Protein AF-A0A0F9NV08-F1 (afdb_monomer)

Structure (mmCIF, N/CA/C/O backbone):
data_AF-A0A0F9NV08-F1
#
_entry.id   AF-A0A0F9NV08-F1
#
loop_
_atom_site.group_PDB
_atom_site.id
_atom_site.type_symbol
_atom_site.label_atom_id
_atom_site.label_alt_id
_atom_site.label_comp_id
_atom_site.label_asym_id
_atom_site.label_entity_id
_atom_site.label_seq_id
_atom_site.pdbx_PDB_ins_code
_atom_site.Cartn_x
_atom_site.Cartn_y
_atom_site.Cartn_z
_atom_site.occupancy
_atom_site.B_iso_or_equiv
_atom_site.auth_seq_id
_atom_site.auth_comp_id
_atom_site.auth_asym_id
_atom_site.auth_atom_id
_atom_site.pdbx_PDB_model_num
ATOM 1 N N . MET A 1 1 ? -24.312 8.972 8.224 1.00 50.12 1 MET A N 1
ATOM 2 C CA . MET A 1 1 ? -22.847 8.775 8.243 1.00 50.12 1 MET A CA 1
ATOM 3 C C . MET A 1 1 ? -22.494 7.668 7.266 1.00 50.12 1 MET A C 1
ATOM 5 O O . MET A 1 1 ? -22.874 6.534 7.517 1.00 50.12 1 MET A O 1
ATOM 9 N N . GLY A 1 2 ? -21.841 7.982 6.148 1.00 56.16 2 GLY A N 1
ATOM 10 C CA . GLY A 1 2 ? -21.227 6.955 5.303 1.00 56.16 2 GLY A CA 1
ATOM 11 C C . GLY A 1 2 ? -19.853 6.618 5.871 1.00 56.16 2 GLY A C 1
ATOM 12 O O . GLY A 1 2 ? -19.053 7.526 6.074 1.00 56.16 2 GLY A O 1
ATOM 13 N N . TYR A 1 3 ? -19.592 5.350 6.180 1.00 65.56 3 TYR A N 1
ATOM 14 C CA . TYR A 1 3 ? -18.263 4.905 6.593 1.00 65.56 3 TYR A CA 1
ATOM 15 C C . TYR A 1 3 ? -17.496 4.465 5.348 1.00 65.56 3 TYR A C 1
ATOM 17 O O . TYR A 1 3 ? -17.992 3.645 4.577 1.00 65.56 3 TYR A O 1
ATOM 25 N N . ILE A 1 4 ? -16.294 5.002 5.150 1.00 72.69 4 ILE A N 1
ATOM 26 C CA . 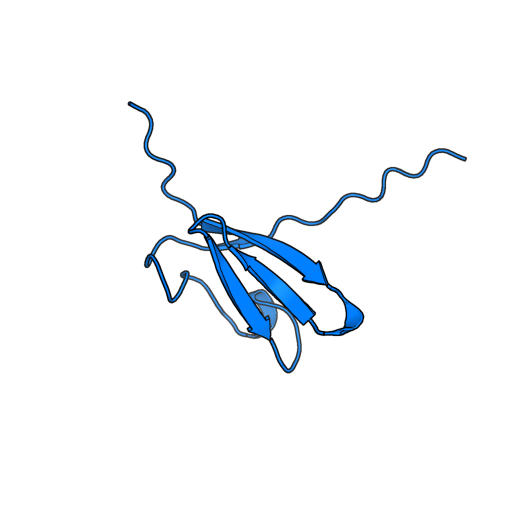ILE A 1 4 ? -15.381 4.527 4.110 1.00 72.69 4 ILE A CA 1
ATOM 27 C C . ILE A 1 4 ? -14.848 3.158 4.551 1.00 72.69 4 ILE A C 1
ATOM 29 O O . ILE A 1 4 ? -14.073 3.048 5.505 1.00 72.69 4 ILE A O 1
ATOM 33 N N . THR A 1 5 ? -15.287 2.105 3.864 1.00 89.12 5 THR A N 1
ATOM 34 C CA . THR A 1 5 ? -14.960 0.706 4.189 1.00 89.12 5 THR A CA 1
ATOM 35 C C . THR A 1 5 ? -13.665 0.211 3.550 1.00 89.12 5 THR A C 1
ATOM 37 O O . THR A 1 5 ? -13.217 -0.877 3.889 1.00 89.12 5 THR A O 1
ATOM 40 N N . ILE A 1 6 ? -13.048 0.997 2.667 1.00 94.25 6 ILE A N 1
ATOM 41 C CA . ILE A 1 6 ? -11.845 0.652 1.896 1.00 94.25 6 ILE A CA 1
ATOM 42 C C . ILE A 1 6 ? -10.696 1.566 2.338 1.00 94.25 6 ILE A C 1
ATOM 44 O O . ILE A 1 6 ? -10.922 2.717 2.691 1.00 94.25 6 ILE A O 1
ATOM 48 N N . CYS A 1 7 ? -9.463 1.068 2.351 1.00 95.06 7 CYS A N 1
ATOM 49 C CA . CYS A 1 7 ? -8.270 1.878 2.568 1.00 95.06 7 CYS A CA 1
ATOM 50 C C . CYS A 1 7 ? -7.615 2.161 1.217 1.00 95.06 7 CYS A C 1
ATOM 52 O O . CYS A 1 7 ? -7.020 1.263 0.618 1.00 95.06 7 CYS A O 1
ATOM 54 N N . ALA A 1 8 ? -7.748 3.395 0.735 1.00 94.38 8 ALA A N 1
ATOM 55 C CA . ALA A 1 8 ? -7.080 3.816 -0.486 1.00 94.38 8 ALA A CA 1
ATOM 56 C C . ALA A 1 8 ? -5.570 3.946 -0.244 1.00 94.38 8 ALA A C 1
ATOM 58 O O . ALA A 1 8 ? -5.144 4.453 0.795 1.00 94.38 8 ALA A O 1
ATOM 59 N N . TRP A 1 9 ? -4.775 3.430 -1.172 1.00 94.56 9 TRP A N 1
ATOM 60 C CA . TRP A 1 9 ? -3.319 3.476 -1.158 1.00 94.56 9 TRP A CA 1
ATOM 61 C C . TRP A 1 9 ? -2.856 4.214 -2.405 1.00 94.56 9 TRP A C 1
ATOM 63 O O . TRP A 1 9 ? -3.205 3.823 -3.515 1.00 94.56 9 TRP A O 1
ATOM 73 N N . SER A 1 10 ? -2.068 5.265 -2.227 1.00 93.44 10 SER A N 1
ATOM 74 C CA . SER A 1 10 ? -1.460 6.020 -3.322 1.00 93.44 10 SER A CA 1
ATOM 75 C C . SER A 1 10 ? 0.053 5.917 -3.228 1.00 93.44 10 SER A C 1
ATOM 77 O O . SER A 1 10 ? 0.610 6.148 -2.152 1.00 93.44 10 SER A O 1
ATOM 79 N N . ASN A 1 11 ? 0.713 5.601 -4.338 1.00 90.88 11 ASN A N 1
ATOM 80 C CA . ASN A 1 11 ? 2.167 5.655 -4.409 1.00 90.88 11 ASN A CA 1
ATOM 81 C C . ASN A 1 11 ? 2.596 7.131 -4.349 1.00 90.88 11 ASN A C 1
ATOM 83 O O . ASN A 1 11 ? 2.346 7.896 -5.277 1.00 90.88 11 ASN A O 1
ATOM 87 N N . GLU A 1 12 ? 3.128 7.550 -3.201 1.00 87.50 12 GLU A N 1
ATOM 88 C CA . GLU A 1 12 ? 3.565 8.930 -2.963 1.00 87.50 12 GLU A CA 1
ATOM 89 C C . GLU A 1 12 ? 4.966 9.155 -3.532 1.00 87.50 12 GLU A C 1
ATOM 91 O O . GLU A 1 12 ? 5.300 10.254 -3.974 1.00 87.50 12 GLU A O 1
ATOM 96 N N . ASN A 1 13 ? 5.791 8.107 -3.526 1.00 85.25 13 ASN A N 1
ATOM 97 C CA . ASN A 1 13 ? 7.156 8.176 -3.998 1.00 85.25 13 ASN A CA 1
ATOM 98 C C . ASN A 1 13 ? 7.537 6.894 -4.743 1.00 85.25 13 ASN A C 1
ATOM 100 O O . ASN A 1 13 ? 7.802 5.864 -4.117 1.00 85.25 13 ASN A O 1
ATOM 104 N N . GLU A 1 14 ? 7.599 6.993 -6.072 1.00 83.44 14 GLU A N 1
ATOM 105 C CA . GLU A 1 14 ? 7.949 5.879 -6.955 1.00 83.44 14 GLU A CA 1
ATOM 106 C C . GLU A 1 14 ? 9.410 5.426 -6.752 1.00 83.44 14 GLU A C 1
ATOM 108 O O . GLU A 1 14 ? 9.671 4.225 -6.786 1.00 83.44 14 GLU A O 1
ATOM 113 N N . ASP A 1 15 ? 10.344 6.344 -6.451 1.00 87.00 15 ASP A N 1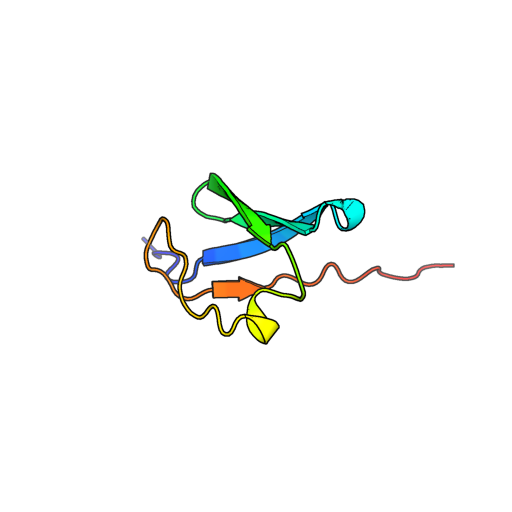
ATOM 114 C CA . ASP A 1 15 ? 11.776 6.034 -6.271 1.00 87.00 15 ASP A CA 1
ATOM 115 C C . ASP A 1 15 ? 12.035 5.148 -5.042 1.00 87.00 15 ASP A C 1
ATOM 117 O O . ASP A 1 15 ? 12.876 4.249 -5.073 1.00 87.00 15 ASP A O 1
ATOM 121 N N . TYR A 1 16 ? 11.307 5.395 -3.949 1.00 88.12 16 TYR A N 1
ATOM 122 C CA . TYR A 1 16 ? 11.413 4.620 -2.705 1.00 88.12 16 TYR A CA 1
ATOM 123 C C . TYR A 1 16 ? 10.299 3.582 -2.539 1.00 88.12 16 TYR A C 1
ATOM 125 O O . TYR A 1 16 ? 10.282 2.877 -1.525 1.00 88.12 16 TYR A O 1
ATOM 133 N N . ASN A 1 17 ? 9.390 3.501 -3.517 1.00 90.75 17 ASN A N 1
ATOM 134 C CA . ASN A 1 17 ? 8.189 2.672 -3.517 1.00 90.75 17 ASN A CA 1
ATOM 135 C C . ASN A 1 17 ? 7.389 2.804 -2.205 1.00 90.75 17 ASN A C 1
ATOM 137 O O . ASN A 1 17 ? 7.034 1.824 -1.537 1.00 90.75 17 ASN A O 1
ATOM 141 N N . THR A 1 18 ? 7.154 4.059 -1.816 1.00 94.31 18 THR A N 1
ATOM 142 C CA . THR A 1 18 ? 6.448 4.432 -0.587 1.00 94.31 18 THR A CA 1
ATOM 143 C C . THR A 1 18 ? 4.991 4.755 -0.894 1.00 94.31 18 THR A C 1
ATOM 145 O O . THR A 1 18 ? 4.680 5.596 -1.737 1.00 94.31 18 THR A O 1
ATOM 148 N N . TRP A 1 19 ? 4.092 4.106 -0.162 1.00 93.94 19 TRP A N 1
ATOM 149 C CA . TRP A 1 19 ? 2.649 4.199 -0.317 1.00 93.94 19 TRP A CA 1
ATOM 150 C C . TRP A 1 19 ? 2.027 4.907 0.883 1.00 93.94 19 TRP A C 1
ATOM 152 O O . TRP A 1 19 ? 2.156 4.457 2.023 1.00 93.94 19 TRP A O 1
ATOM 162 N N . GLN A 1 20 ? 1.304 5.989 0.623 1.00 95.62 20 GLN A N 1
ATOM 163 C CA . GLN A 1 20 ? 0.476 6.655 1.620 1.00 95.62 20 GLN A CA 1
ATOM 164 C C . GLN A 1 20 ? -0.881 5.954 1.702 1.00 95.62 20 GLN A C 1
ATOM 166 O O . GLN A 1 20 ? -1.558 5.745 0.694 1.00 95.62 20 GLN A O 1
ATOM 171 N N . THR A 1 21 ? -1.285 5.591 2.919 1.00 94.81 21 THR A N 1
ATOM 172 C CA . THR A 1 21 ? -2.582 4.960 3.191 1.00 94.81 21 THR A CA 1
ATOM 173 C C . THR A 1 21 ? -3.619 5.990 3.636 1.00 94.81 21 THR A C 1
ATOM 175 O O . THR A 1 21 ? -3.301 6.935 4.359 1.00 94.81 21 THR A O 1
ATOM 178 N N . ASP A 1 22 ? -4.886 5.759 3.295 1.00 94.56 22 ASP A N 1
ATOM 179 C CA . ASP A 1 22 ? -6.031 6.572 3.738 1.00 94.56 22 ASP A CA 1
ATOM 180 C C . ASP A 1 22 ? -6.196 6.587 5.268 1.00 94.56 22 ASP A C 1
ATOM 182 O O . ASP A 1 22 ? -6.671 7.554 5.851 1.00 94.56 22 ASP A O 1
ATOM 186 N N . CYS A 1 23 ? -5.747 5.532 5.957 1.00 94.38 23 CYS A N 1
ATOM 187 C CA . CYS A 1 23 ? -5.714 5.516 7.422 1.00 94.38 23 CYS A CA 1
ATOM 188 C C . CYS A 1 23 ? 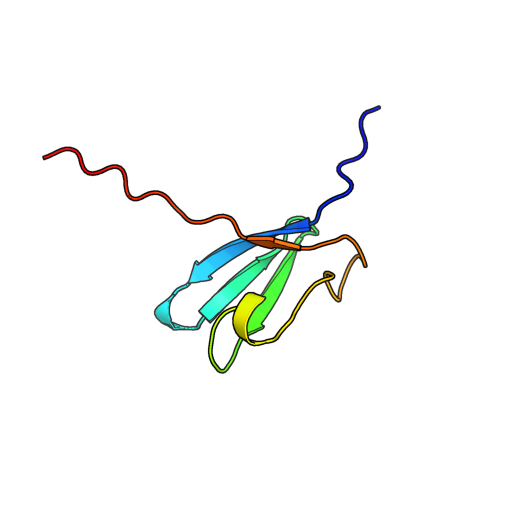-4.551 6.318 8.038 1.00 94.38 23 CYS A C 1
ATOM 190 O O . CYS A 1 23 ? -4.322 6.204 9.240 1.00 94.38 23 CYS A O 1
ATOM 192 N N . GLY A 1 24 ? -3.807 7.092 7.242 1.00 94.75 24 GLY A N 1
ATOM 193 C CA . GLY A 1 24 ? -2.803 8.045 7.724 1.00 94.75 24 GLY A CA 1
ATOM 194 C C . GLY A 1 24 ? -1.424 7.455 8.018 1.00 94.75 24 GLY A C 1
ATOM 195 O O . GLY A 1 24 ? -0.610 8.117 8.648 1.00 94.75 24 GLY A O 1
ATOM 196 N N . ASN A 1 25 ? -1.146 6.228 7.574 1.00 96.44 25 ASN A N 1
ATOM 197 C CA . ASN A 1 25 ? 0.161 5.584 7.738 1.00 96.44 25 ASN A CA 1
ATOM 198 C C . ASN A 1 25 ? 0.896 5.470 6.397 1.00 96.44 25 ASN A C 1
ATOM 200 O O . ASN A 1 25 ? 0.250 5.357 5.355 1.00 96.44 25 ASN A O 1
ATOM 204 N N . LEU A 1 26 ? 2.227 5.443 6.444 1.00 94.94 26 LEU A N 1
ATOM 205 C CA . LEU A 1 26 ? 3.096 5.175 5.297 1.00 94.94 26 LEU A CA 1
ATOM 206 C C . LEU A 1 26 ? 3.500 3.702 5.275 1.00 94.94 26 LEU A C 1
ATOM 208 O O . LEU A 1 26 ? 3.804 3.127 6.319 1.00 94.94 26 LEU A O 1
ATOM 212 N N . TRP A 1 27 ? 3.539 3.109 4.088 1.00 94.44 27 TRP A N 1
ATOM 213 C CA . TRP A 1 27 ? 3.986 1.740 3.879 1.00 94.44 27 TRP A CA 1
ATOM 214 C C . TRP A 1 27 ? 5.009 1.674 2.750 1.00 94.44 27 TRP A C 1
ATOM 216 O O . TRP A 1 27 ? 4.725 2.080 1.628 1.00 94.44 27 TRP A O 1
ATOM 226 N N . GLN A 1 28 ? 6.192 1.136 3.032 1.00 94.56 28 GLN A N 1
ATOM 227 C CA . GLN A 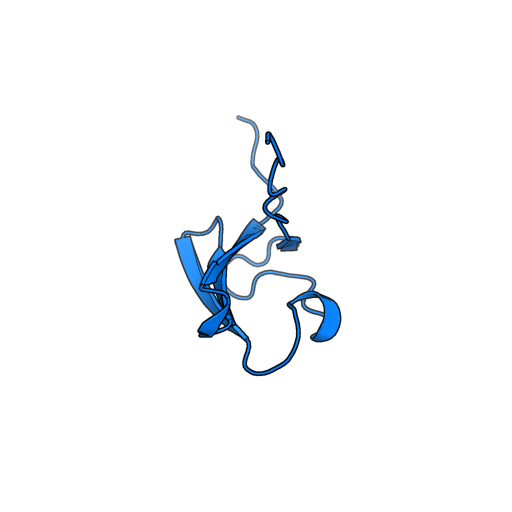1 28 ? 7.223 0.934 2.020 1.00 94.56 28 GLN A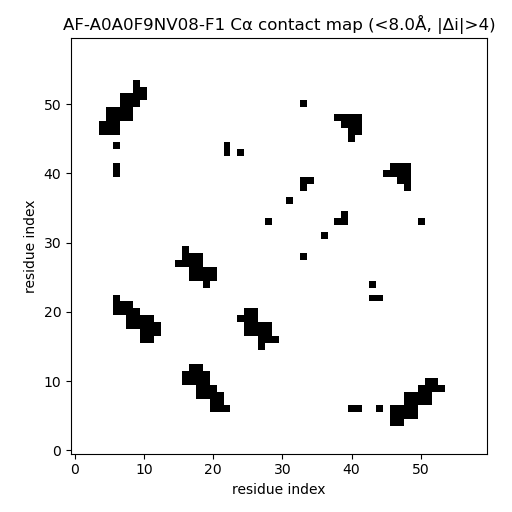 CA 1
ATOM 228 C C . GLN A 1 28 ? 7.165 -0.497 1.484 1.00 94.56 28 GLN A C 1
ATOM 230 O O . GLN A 1 28 ? 7.150 -1.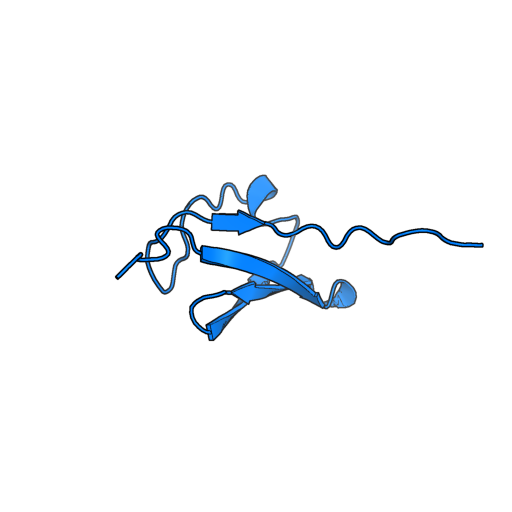454 2.262 1.00 94.56 28 GLN A O 1
ATOM 235 N N . ILE A 1 29 ? 7.163 -0.650 0.160 1.00 93.25 29 ILE A N 1
ATOM 236 C CA . ILE A 1 29 ? 7.249 -1.956 -0.501 1.00 93.25 29 ILE A CA 1
ATOM 237 C C . ILE A 1 29 ? 8.640 -2.102 -1.113 1.00 93.25 29 ILE A C 1
ATOM 239 O O . ILE A 1 29 ? 9.065 -1.278 -1.910 1.00 93.25 29 ILE A O 1
ATOM 243 N N . ILE A 1 30 ? 9.373 -3.148 -0.731 1.00 92.38 30 ILE A N 1
ATOM 244 C CA . ILE A 1 30 ? 10.767 -3.333 -1.170 1.00 92.38 30 ILE A CA 1
ATOM 245 C C . ILE A 1 30 ? 10.840 -3.787 -2.636 1.00 92.38 30 ILE A C 1
ATOM 247 O O . ILE A 1 30 ? 11.749 -3.380 -3.352 1.00 92.38 30 ILE A O 1
ATOM 251 N N . ASP A 1 31 ? 9.892 -4.614 -3.082 1.00 92.06 31 ASP A N 1
ATOM 252 C CA . ASP A 1 31 ? 9.854 -5.165 -4.439 1.00 92.06 31 ASP A CA 1
ATOM 253 C C . ASP A 1 31 ? 8.402 -5.328 -4.915 1.00 92.06 31 ASP A C 1
ATOM 255 O O . ASP A 1 31 ? 7.555 -5.834 -4.174 1.00 92.06 31 ASP A O 1
ATOM 259 N N . GLY A 1 32 ? 8.115 -4.885 -6.140 1.00 90.25 32 GLY A N 1
ATOM 260 C CA . GLY A 1 32 ? 6.784 -4.910 -6.752 1.00 90.25 32 GLY A CA 1
ATOM 261 C C . GLY A 1 32 ? 5.763 -3.924 -6.163 1.00 90.25 32 GLY A C 1
ATOM 262 O O . GLY A 1 32 ? 6.092 -2.956 -5.479 1.00 90.25 32 GLY A O 1
ATOM 263 N N . THR A 1 33 ? 4.490 -4.172 -6.454 1.00 90.31 33 THR A N 1
ATOM 264 C CA . THR A 1 33 ? 3.321 -3.389 -6.010 1.00 90.31 33 THR A CA 1
ATOM 265 C C . THR A 1 33 ? 2.581 -4.080 -4.852 1.00 90.31 33 THR A C 1
ATOM 267 O O . THR A 1 33 ? 2.863 -5.249 -4.545 1.00 90.31 33 THR A O 1
ATOM 270 N N . PRO A 1 34 ? 1.604 -3.426 -4.187 1.00 92.00 34 PRO A N 1
ATOM 271 C CA . PRO A 1 34 ? 0.743 -4.099 -3.215 1.00 92.00 34 PRO A CA 1
ATOM 272 C C . PRO A 1 34 ? 0.054 -5.328 -3.831 1.00 92.00 34 PRO A C 1
ATOM 274 O O . PRO A 1 34 ? 0.021 -6.397 -3.210 1.00 92.00 34 PRO A O 1
ATOM 277 N N . LYS A 1 35 ? -0.405 -5.223 -5.085 1.00 89.88 35 LYS A N 1
ATOM 278 C CA . LYS A 1 35 ? -0.953 -6.336 -5.868 1.00 89.88 35 LYS A CA 1
ATOM 279 C C . LYS A 1 35 ? 0.032 -7.490 -6.064 1.00 89.88 35 LYS A C 1
ATOM 281 O O . LYS A 1 35 ? -0.357 -8.638 -5.826 1.00 89.88 35 LYS A O 1
ATOM 286 N N . ASP A 1 36 ? 1.281 -7.218 -6.445 1.00 93.50 36 ASP A N 1
ATOM 287 C CA . ASP A 1 36 ? 2.311 -8.259 -6.637 1.00 93.50 36 ASP A CA 1
ATOM 288 C C . ASP A 1 36 ? 2.594 -9.015 -5.334 1.00 93.50 36 ASP A C 1
ATOM 290 O O . ASP A 1 36 ? 2.714 -10.243 -5.312 1.00 93.50 36 ASP A O 1
ATOM 294 N N . ASN A 1 37 ? 2.571 -8.287 -4.217 1.00 93.50 37 ASN A N 1
ATOM 295 C CA . ASN A 1 37 ? 2.743 -8.826 -2.871 1.00 93.50 37 ASN A CA 1
ATOM 296 C C . ASN A 1 37 ? 1.469 -9.462 -2.291 1.00 93.50 37 ASN A C 1
ATOM 298 O O . ASN A 1 37 ? 1.446 -9.871 -1.129 1.00 93.50 37 ASN A O 1
ATOM 302 N N . LYS A 1 38 ? 0.393 -9.574 -3.084 1.00 94.56 38 LYS A N 1
ATOM 303 C CA . LYS A 1 38 ? -0.912 -10.125 -2.675 1.00 94.56 38 LYS A CA 1
ATOM 304 C C . LYS A 1 38 ? -1.487 -9.427 -1.436 1.00 94.56 38 LYS A C 1
ATOM 306 O O . LYS A 1 38 ? -2.241 -10.039 -0.671 1.00 94.56 38 LYS A O 1
ATOM 311 N N . MET A 1 39 ? -1.166 -8.150 -1.244 1.00 94.00 39 MET A N 1
ATOM 312 C CA . MET A 1 39 ? -1.687 -7.341 -0.151 1.00 94.00 39 MET A CA 1
ATOM 313 C C . MET A 1 39 ? -3.155 -7.014 -0.425 1.00 94.00 39 MET A C 1
ATOM 315 O O . MET A 1 39 ? -3.482 -6.214 -1.293 1.00 94.00 39 MET A O 1
ATOM 319 N N . ARG A 1 40 ? -4.065 -7.670 0.304 1.00 95.00 40 ARG A N 1
ATOM 320 C CA . ARG A 1 40 ? -5.521 -7.472 0.148 1.00 95.00 40 ARG A CA 1
ATOM 321 C C . ARG A 1 40 ? -6.125 -6.543 1.194 1.00 95.00 40 ARG A C 1
ATOM 323 O O . ARG A 1 40 ? -7.181 -5.966 0.954 1.00 95.00 40 ARG A O 1
ATOM 330 N N . PHE A 1 41 ? -5.477 -6.418 2.348 1.00 95.94 41 PHE A N 1
ATOM 331 C CA . PHE A 1 41 ? -5.972 -5.671 3.502 1.00 95.94 41 PHE A CA 1
ATOM 332 C C . PHE A 1 41 ? -4.864 -4.794 4.068 1.00 95.94 41 PHE A C 1
ATOM 334 O O . PHE A 1 41 ? -3.706 -5.207 4.120 1.00 95.94 41 PHE A O 1
ATOM 341 N N . CYS A 1 42 ? -5.226 -3.591 4.506 1.00 95.62 42 CYS A N 1
ATOM 342 C CA . CYS A 1 42 ? -4.288 -2.670 5.124 1.00 95.62 42 CYS A CA 1
ATOM 343 C C . CYS A 1 42 ? -3.846 -3.225 6.492 1.00 95.62 42 CYS A C 1
ATOM 345 O O . CYS A 1 42 ? -4.710 -3.493 7.331 1.00 95.62 42 CYS A O 1
ATOM 347 N N . PRO A 1 43 ? -2.535 -3.346 6.767 1.00 94.81 43 PRO A N 1
ATOM 348 C CA . PRO A 1 43 ? -2.033 -3.887 8.029 1.00 94.81 43 PRO A CA 1
ATOM 349 C C . PRO A 1 43 ? -2.304 -2.962 9.225 1.00 94.81 43 PRO A C 1
ATOM 351 O O . PRO A 1 43 ? -2.272 -3.419 10.362 1.00 94.81 43 PRO A O 1
ATOM 354 N N . TYR A 1 44 ? -2.610 -1.681 8.984 1.00 95.88 44 TYR A N 1
ATOM 355 C CA . TYR A 1 44 ? -2.895 -0.705 10.039 1.00 95.88 44 TYR A CA 1
ATOM 356 C C . TYR A 1 44 ? -4.365 -0.679 10.461 1.00 95.88 44 TYR A C 1
ATOM 358 O O . TYR A 1 44 ? -4.665 -0.633 11.649 1.00 95.88 44 TYR A O 1
ATOM 366 N N . CYS A 1 45 ? -5.295 -0.688 9.501 1.00 95.19 45 CYS A N 1
ATOM 367 C CA . CYS A 1 45 ? -6.727 -0.521 9.788 1.00 95.19 45 CYS A CA 1
ATOM 368 C C . CYS A 1 45 ? -7.593 -1.739 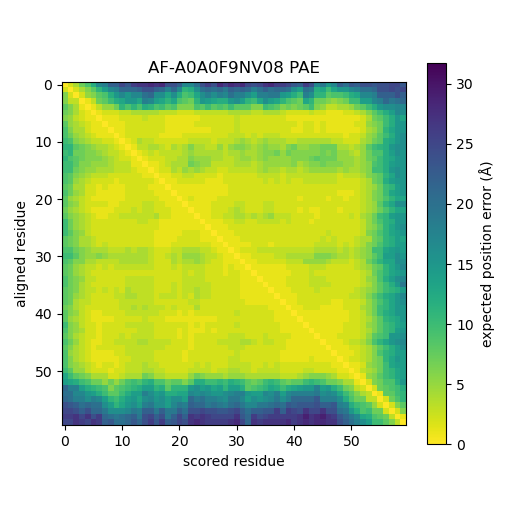9.439 1.00 95.19 45 CYS A C 1
ATOM 370 O O . CYS A 1 45 ? -8.796 -1.711 9.681 1.00 95.19 45 CYS A O 1
ATOM 372 N N . GLY A 1 46 ? -7.026 -2.783 8.827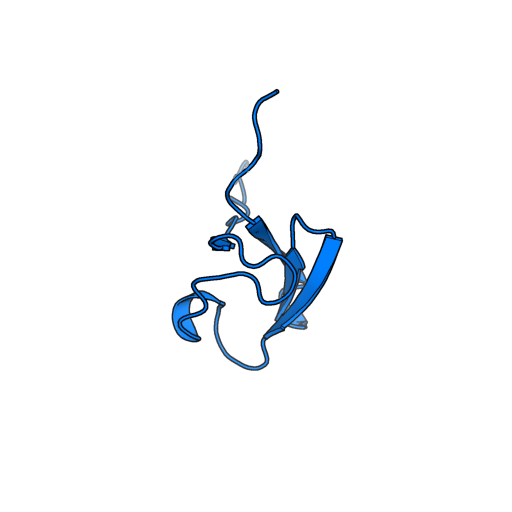 1.00 94.38 46 GLY A N 1
ATOM 373 C CA . GLY A 1 46 ? -7.733 -4.015 8.456 1.00 94.38 46 GLY A CA 1
ATOM 374 C C . GLY A 1 46 ? -8.713 -3.892 7.282 1.00 94.38 46 GLY A C 1
ATOM 375 O O . GLY A 1 46 ? -9.241 -4.901 6.822 1.00 94.38 46 GLY A O 1
ATOM 376 N N . ARG A 1 47 ? -8.959 -2.683 6.764 1.00 95.31 47 ARG A N 1
ATOM 377 C CA . ARG A 1 47 ? -9.844 -2.454 5.609 1.00 95.31 47 ARG A CA 1
ATOM 378 C C . ARG A 1 47 ? -9.220 -3.002 4.312 1.00 95.31 47 ARG A C 1
ATOM 380 O O . ARG A 1 47 ? -7.991 -2.962 4.188 1.00 95.31 47 ARG A O 1
ATOM 387 N N . PRO A 1 48 ? -10.023 -3.474 3.337 1.00 96.19 48 PRO A N 1
ATOM 388 C CA . PRO A 1 48 ? -9.538 -3.847 2.008 1.00 96.19 48 PRO A CA 1
ATOM 389 C C . PRO A 1 48 ? -8.736 -2.722 1.349 1.00 96.19 48 PRO A C 1
ATOM 391 O O . PRO A 1 48 ? -9.088 -1.555 1.513 1.00 96.19 48 PRO A O 1
ATOM 394 N N . ILE A 1 49 ? -7.678 -3.066 0.614 1.00 95.25 49 ILE A N 1
ATOM 395 C CA . ILE A 1 49 ? -6.836 -2.092 -0.098 1.00 95.25 49 ILE A CA 1
ATOM 396 C C . ILE A 1 49 ? -7.454 -1.758 -1.461 1.00 95.25 49 ILE A C 1
ATOM 398 O O . ILE A 1 49 ? -7.943 -2.645 -2.160 1.00 95.25 49 ILE A O 1
ATOM 402 N N . MET A 1 50 ? -7.397 -0.483 -1.846 1.00 93.88 50 MET A N 1
ATOM 403 C CA . MET A 1 50 ? -7.619 -0.017 -3.217 1.00 93.88 50 MET A CA 1
ATOM 404 C C . MET A 1 50 ? -6.436 0.850 -3.638 1.00 93.88 50 MET A C 1
ATOM 406 O O . MET A 1 50 ? -6.177 1.873 -3.013 1.00 93.88 50 MET A O 1
ATOM 410 N N . GLU A 1 51 ? -5.727 0.445 -4.685 1.00 91.56 51 GLU A N 1
ATOM 411 C CA . GLU A 1 51 ? -4.622 1.224 -5.245 1.00 91.56 51 GLU A CA 1
ATOM 412 C C . GLU A 1 51 ? -5.177 2.356 -6.121 1.00 91.56 51 GLU A C 1
ATOM 414 O O . GLU A 1 51 ? -6.045 2.130 -6.966 1.00 91.56 51 GLU A O 1
ATOM 419 N N . LEU A 1 52 ? -4.703 3.580 -5.893 1.00 86.88 52 LEU A N 1
ATOM 420 C CA . LEU A 1 52 ? -4.991 4.744 -6.721 1.00 86.88 52 LEU A CA 1
ATOM 421 C C . LEU A 1 52 ? -3.845 4.921 -7.716 1.00 86.88 52 LEU A C 1
ATOM 423 O O . LEU A 1 52 ? -2.751 5.342 -7.341 1.00 86.88 52 LEU A O 1
ATOM 427 N N . GLU A 1 53 ? -4.099 4.617 -8.984 1.00 74.75 53 GLU A N 1
ATOM 428 C CA . GLU A 1 53 ? -3.175 4.968 -10.058 1.00 74.75 53 GLU A CA 1
ATOM 429 C C . GLU A 1 53 ? -3.340 6.457 -10.379 1.00 74.75 53 GLU A C 1
ATOM 431 O O . GLU A 1 53 ? -4.436 6.917 -10.716 1.00 74.75 53 GLU A O 1
ATOM 436 N N . MET A 1 54 ? -2.261 7.235 -10.263 1.00 61.41 54 MET A N 1
ATOM 437 C CA . MET A 1 54 ? -2.276 8.608 -10.755 1.00 61.41 54 MET A CA 1
ATOM 438 C C . MET A 1 54 ? -2.321 8.568 -12.284 1.00 61.41 54 MET A C 1
ATOM 440 O O . MET A 1 54 ? -1.312 8.318 -12.945 1.00 61.41 54 MET A O 1
ATOM 444 N N . VAL A 1 55 ? -3.500 8.814 -12.855 1.00 55.97 55 VAL A N 1
ATOM 445 C CA . VAL A 1 55 ? -3.651 9.057 -14.291 1.00 55.97 55 VAL A CA 1
ATOM 446 C C . VAL A 1 55 ? -2.870 10.330 -14.611 1.00 55.97 55 VAL A C 1
ATOM 448 O O . VAL A 1 55 ? -3.299 11.432 -14.271 1.00 55.97 55 VAL A O 1
ATOM 451 N N . LYS A 1 56 ? -1.698 10.186 -15.237 1.00 53.69 56 LYS A N 1
ATOM 452 C CA . LYS A 1 56 ? -0.988 11.303 -15.866 1.00 53.69 56 LYS A CA 1
ATOM 453 C C . LYS A 1 56 ? -1.834 11.724 -17.069 1.00 53.69 56 LYS A C 1
ATOM 455 O O . LYS A 1 56 ? -1.686 11.154 -18.147 1.00 53.69 56 LYS A O 1
ATOM 460 N N . ASP A 1 57 ? -2.778 12.641 -16.858 1.00 53.56 57 ASP A N 1
ATOM 461 C CA . ASP A 1 57 ? -3.523 13.275 -17.945 1.00 53.56 57 ASP A CA 1
ATOM 462 C C . ASP A 1 57 ? -2.510 14.008 -18.826 1.00 53.56 57 ASP A C 1
ATOM 464 O O . ASP A 1 57 ? -1.906 15.013 -18.444 1.00 53.56 57 ASP A O 1
ATOM 468 N N . GLY A 1 58 ? -2.221 13.399 -19.972 1.00 63.03 58 GLY A N 1
ATOM 469 C CA . GLY A 1 58 ? -1.424 14.010 -21.008 1.00 63.03 58 GLY A CA 1
ATOM 470 C C . GLY A 1 58 ? -2.259 15.080 -21.691 1.00 63.03 58 GLY A C 1
ATOM 471 O O . GLY A 1 58 ? -3.089 14.760 -22.536 1.00 63.03 58 GLY A O 1
ATOM 472 N N . THR A 1 59 ? -1.972 16.342 -21.398 1.00 46.72 59 THR A N 1
ATOM 473 C CA . THR A 1 59 ? -2.227 17.427 -22.345 1.00 46.72 59 THR A CA 1
ATOM 474 C C . THR A 1 59 ? -0.912 18.074 -22.738 1.00 46.72 59 THR A C 1
ATOM 476 O O . THR A 1 59 ? -0.131 18.510 -21.892 1.00 46.72 59 THR A O 1
ATOM 479 N N . SER A 1 60 ? -0.708 18.003 -24.050 1.00 50.25 60 SER A N 1
ATOM 480 C CA . SER A 1 60 ? 0.375 18.497 -24.896 1.00 50.25 60 SER A CA 1
ATOM 481 C C . SER A 1 60 ? 0.689 19.981 -24.750 1.00 50.25 60 SER A C 1
ATOM 483 O O . SER A 1 60 ? -0.215 20.748 -24.356 1.00 50.25 60 SER A O 1
#

Secondary structure (DSSP, 8-state):
-----SEEEEEEETTTTEEEETTS-EEE-SSS-TTTTT--B-TTT-PBEEEE--------

Foldseek 3Di:
DDDDQEKEWEQPDPVQSWIQIPVGDIDTDPDDHCVVVVPQADPPPRGGYDYDDPPPPDDD

Nearest PDB structures (foldseek):
  3ng2-assembly1_B  TM=5.429E-01  e=2.532E+00  Rattus norvegicus
  2d8s-assembly1_A  TM=4.120E-01  e=3.109E+00  Homo sapiens
  9cex-assembly1_P  TM=4.198E-01  e=9.288E+00  Escherichia coli K-12
  9ceu-assembly1_P  TM=4.136E-01  e=8.674E+00  Escherichia coli K-12

Organism: NCBI:txid412755

Radius of gyration: 12.58 Å; Cα contacts (8 Å, |Δi|>4): 85; chains: 1; bounding box: 35×29×35 Å

pLDDT: mean 86.03, std 14.47, range [46.72, 96.44]

Solvent-accessible surface area (backbone atoms only — not comparable to full-atom values): 3888 Å² total; per-residue (Å²): 136,87,78,84,71,58,29,44,32,32,74,75,32,79,92,69,35,28,28,42,34,69,87,76,48,80,46,74,43,96,69,77,48,57,71,77,67,65,54,56,48,36,91,87,77,65,28,40,55,42,80,52,77,82,77,78,79,84,76,134

Sequence (60 aa):
MGYITICAWSNENEDYNTWQTDCGNLWQIIDGTPKDNKMRFCPYCGRPIMELEMVKDGTS

Mean predicted aligned error: 6.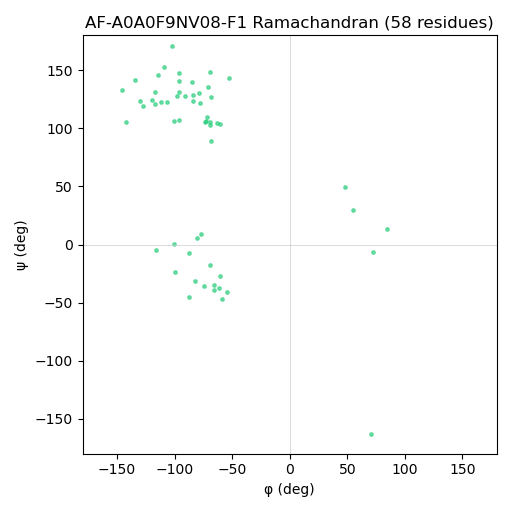17 Å